Protein AF-A0A382PPR5-F1 (afdb_monomer_lite)

Sequence (57 aa):
MIWTVYYQVDQVQAAGRYEAIWNGTNITGAGVFSGIYLYRITSGSGYTETKRMTLLK

Organism: NCBI:txid408172

pLDDT: mean 76.1, std 16.29, range [29.86, 90.81]

Foldseek 3Di:
DDDDDDPDPPDQDDDDDDDDDDPQADPVRHHDDFDKDKDWDAHPVGDIDIDIDTDDD

Radius of gyration: 13.1 Å; chains: 1; bounding box: 29×30×30 Å

Secondary structure (DSSP, 8-state):
------S---SPPPSS-------SB-TTS-B--SEEEEEEEE-TTS-EEEEEEEE--

Structure (mmCIF, N/CA/C/O backbone):
data_AF-A0A382PPR5-F1
#
_entry.id   AF-A0A382PPR5-F1
#
loop_
_atom_site.group_PDB
_atom_site.id
_atom_site.type_symbol
_atom_site.label_atom_id
_atom_site.label_alt_id
_atom_site.label_comp_id
_atom_site.label_asym_id
_atom_site.label_entity_id
_atom_site.label_seq_id
_atom_site.pdbx_PDB_ins_code
_atom_site.Cartn_x
_atom_site.Cartn_y
_atom_site.Cartn_z
_atom_site.occupancy
_atom_site.B_iso_or_equiv
_atom_site.auth_seq_id
_atom_site.auth_comp_id
_atom_site.auth_asym_id
_atom_site.auth_atom_id
_atom_site.pdbx_PDB_model_num
ATOM 1 N N . MET A 1 1 ? -9.270 -24.109 -0.104 1.00 38.94 1 MET A N 1
ATOM 2 C CA . MET A 1 1 ? -8.026 -23.582 0.493 1.00 38.94 1 MET A CA 1
ATOM 3 C C . MET A 1 1 ? -7.107 -23.115 -0.625 1.00 38.94 1 MET A C 1
ATOM 5 O O . MET A 1 1 ? -6.123 -23.773 -0.894 1.00 38.94 1 MET A O 1
ATOM 9 N N . ILE A 1 2 ? -7.479 -22.031 -1.307 1.00 32.50 2 ILE A N 1
ATOM 10 C CA . ILE A 1 2 ? -6.619 -21.146 -2.109 1.00 32.50 2 ILE A CA 1
ATOM 11 C C . ILE A 1 2 ? -7.473 -19.876 -2.238 1.00 32.50 2 ILE A C 1
ATOM 13 O O . ILE A 1 2 ? -8.604 -19.984 -2.707 1.00 32.50 2 ILE A O 1
ATOM 17 N N . TRP A 1 3 ? -7.022 -18.721 -1.756 1.00 29.86 3 TRP A N 1
ATOM 18 C CA . TRP A 1 3 ? -7.722 -17.455 -1.997 1.00 29.86 3 TRP A CA 1
ATOM 19 C C . TRP A 1 3 ? -6.763 -16.515 -2.714 1.00 29.86 3 TRP A C 1
ATOM 21 O O . TRP A 1 3 ? -5.712 -16.167 -2.183 1.00 29.86 3 TRP A O 1
ATOM 31 N N . THR A 1 4 ? -7.123 -16.139 -3.935 1.00 34.72 4 THR A N 1
ATOM 32 C CA . THR A 1 4 ? -6.433 -15.122 -4.725 1.00 34.72 4 THR A CA 1
ATOM 33 C C . THR A 1 4 ? -7.099 -13.782 -4.434 1.00 34.72 4 THR A C 1
ATOM 35 O O . THR A 1 4 ? -8.267 -13.596 -4.770 1.00 34.72 4 THR A O 1
ATOM 38 N N . VAL A 1 5 ? -6.384 -12.850 -3.801 1.00 42.09 5 VAL A N 1
ATOM 39 C CA . VAL A 1 5 ? -6.853 -11.467 -3.618 1.00 42.09 5 VAL A CA 1
ATOM 40 C C . VAL A 1 5 ? -6.222 -10.605 -4.708 1.00 42.09 5 VAL A C 1
ATOM 42 O O . VAL A 1 5 ? -5.000 -10.524 -4.812 1.00 42.09 5 VAL A O 1
ATOM 45 N N . TYR A 1 6 ? -7.064 -9.997 -5.545 1.00 44.09 6 TYR A N 1
ATOM 46 C CA . TYR A 1 6 ? -6.645 -9.037 -6.565 1.00 44.09 6 TYR A CA 1
ATOM 47 C C . TYR A 1 6 ? -6.365 -7.674 -5.923 1.00 44.09 6 TYR A C 1
ATOM 49 O O . TYR A 1 6 ? -6.945 -7.322 -4.898 1.00 44.09 6 TYR A O 1
ATOM 57 N N . TYR A 1 7 ? -5.441 -6.940 -6.539 1.00 53.56 7 TYR A N 1
ATOM 58 C CA . TYR A 1 7 ? -4.832 -5.678 -6.122 1.00 53.56 7 TYR A CA 1
ATOM 59 C C . TYR A 1 7 ? -5.813 -4.496 -5.950 1.00 53.56 7 TYR A C 1
ATOM 61 O O . TYR A 1 7 ? -5.619 -3.432 -6.508 1.00 53.56 7 TYR A O 1
ATOM 69 N N . GLN A 1 8 ? -6.871 -4.606 -5.159 1.00 49.16 8 GLN A N 1
ATOM 70 C CA . GLN A 1 8 ? -7.643 -3.423 -4.793 1.00 49.16 8 GLN A CA 1
ATOM 71 C C . GLN A 1 8 ? -8.317 -3.632 -3.444 1.00 49.16 8 GLN A C 1
ATOM 73 O O . GLN A 1 8 ? -9.448 -4.099 -3.348 1.00 49.16 8 GLN A O 1
ATOM 78 N N . VAL A 1 9 ? -7.607 -3.285 -2.369 1.00 56.81 9 VAL A N 1
ATOM 79 C CA . VAL A 1 9 ? -8.228 -3.142 -1.046 1.00 56.81 9 VAL A CA 1
ATOM 80 C C . VAL A 1 9 ? -8.809 -1.729 -0.948 1.00 56.81 9 VAL A C 1
ATOM 82 O O . VAL A 1 9 ? -8.371 -0.926 -0.138 1.00 56.81 9 VAL A O 1
ATOM 85 N N . ASP A 1 10 ? -9.794 -1.424 -1.795 1.00 59.59 10 ASP A N 1
ATOM 86 C CA . ASP A 1 10 ? -10.654 -0.232 -1.664 1.00 59.59 10 ASP A CA 1
ATOM 87 C C . ASP A 1 10 ? -11.990 -0.603 -0.995 1.00 59.59 10 ASP A C 1
ATOM 89 O O . ASP A 1 10 ? -13.032 0.006 -1.230 1.00 59.59 10 ASP A O 1
ATOM 93 N N . GLN A 1 11 ? -11.992 -1.667 -0.191 1.00 63.28 11 GLN A N 1
ATOM 94 C CA . GLN A 1 11 ? -13.172 -2.156 0.514 1.00 63.28 11 GLN A CA 1
ATOM 95 C C . GLN A 1 11 ? -12.915 -2.111 2.015 1.00 63.28 11 GLN A C 1
ATOM 97 O O . GLN A 1 11 ? -11.848 -2.506 2.492 1.00 63.28 11 GLN A O 1
ATOM 102 N N . VAL A 1 12 ? -13.914 -1.647 2.764 1.00 67.69 12 VAL A N 1
ATOM 103 C CA . VAL A 1 12 ? -13.893 -1.716 4.225 1.00 67.69 12 VAL A CA 1
ATOM 104 C C . VAL A 1 12 ? -13.937 -3.188 4.617 1.00 67.69 12 VAL A C 1
ATOM 106 O O . VAL A 1 12 ? -14.893 -3.892 4.300 1.00 67.69 12 VAL A O 1
ATOM 109 N N . GLN A 1 13 ? -12.897 -3.653 5.301 1.00 74.06 13 GLN A N 1
ATOM 110 C CA . GLN A 1 13 ? -12.842 -5.015 5.819 1.00 74.06 13 GLN A CA 1
ATOM 111 C C . GLN A 1 13 ? -13.229 -5.032 7.301 1.00 74.06 13 GLN A C 1
ATOM 113 O O . GLN A 1 13 ? -12.964 -4.075 8.033 1.00 74.06 13 GLN A O 1
ATOM 118 N N . ALA A 1 14 ? -13.884 -6.111 7.739 1.00 79.56 14 ALA A N 1
ATOM 119 C CA . ALA A 1 14 ? -14.190 -6.328 9.151 1.00 79.56 14 ALA A CA 1
ATOM 120 C C . ALA A 1 14 ? -12.898 -6.462 9.980 1.00 79.56 14 ALA A C 1
ATOM 122 O O . ALA A 1 14 ? -11.800 -6.565 9.442 1.00 79.56 14 ALA A O 1
ATOM 123 N N . ALA A 1 15 ? -13.000 -6.466 11.308 1.00 77.19 15 ALA A N 1
ATOM 124 C CA . A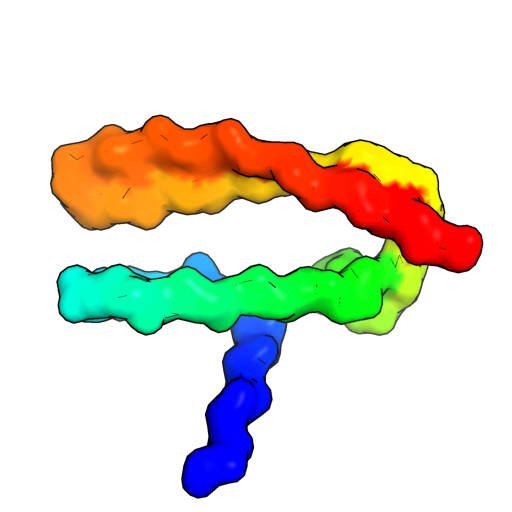LA A 1 15 ? -11.831 -6.732 12.140 1.00 77.19 15 ALA A CA 1
ATOM 125 C C . ALA A 1 15 ? -11.314 -8.164 11.894 1.00 77.19 15 ALA A C 1
ATOM 127 O O . ALA A 1 15 ? -12.076 -9.128 11.957 1.00 77.19 15 ALA A O 1
ATOM 128 N N . GLY A 1 16 ? -10.016 -8.303 11.624 1.00 78.50 16 GLY A N 1
ATOM 129 C CA . GLY A 1 16 ? -9.401 -9.584 11.292 1.00 78.50 16 GLY A CA 1
ATOM 130 C C . GLY A 1 16 ? -7.959 -9.429 10.816 1.00 78.50 16 GLY A C 1
ATOM 131 O O . GLY A 1 16 ? -7.450 -8.316 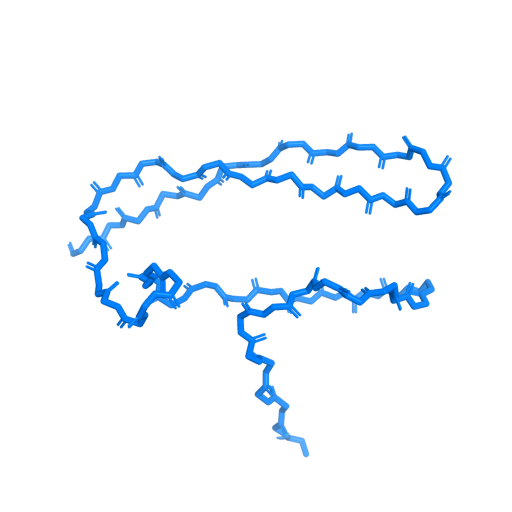10.677 1.00 78.50 16 GLY A O 1
ATOM 132 N N . ARG A 1 17 ? -7.283 -10.557 10.579 1.00 75.56 17 ARG A N 1
ATOM 133 C 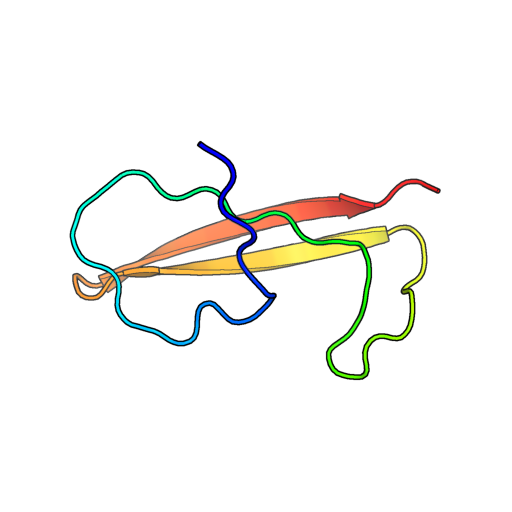CA . ARG A 1 17 ? -5.945 -10.576 9.977 1.00 75.56 17 ARG A CA 1
ATOM 134 C C . ARG A 1 17 ? -6.076 -10.660 8.459 1.00 75.56 17 ARG A C 1
ATOM 136 O O . ARG A 1 17 ? -6.702 -11.586 7.951 1.00 75.56 17 ARG A O 1
ATOM 143 N N . TYR A 1 18 ? -5.427 -9.733 7.761 1.00 77.56 18 TYR A N 1
ATOM 144 C CA . TYR A 1 18 ? -5.404 -9.668 6.303 1.00 77.56 18 TYR A CA 1
ATOM 145 C C . TYR A 1 18 ? -3.971 -9.657 5.795 1.00 77.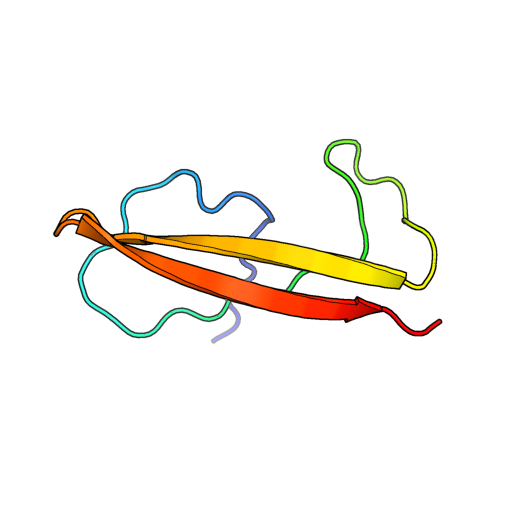56 18 TYR A C 1
ATOM 147 O O . TYR A 1 18 ? -3.098 -9.020 6.385 1.00 77.56 18 TYR A O 1
ATOM 155 N N . GLU A 1 19 ? -3.746 -10.348 4.684 1.00 75.69 19 GLU A N 1
ATOM 156 C CA . GLU A 1 19 ? -2.476 -10.352 3.971 1.00 75.69 19 GLU A CA 1
ATOM 157 C C . GLU A 1 19 ? -2.721 -9.830 2.558 1.00 75.69 19 GLU A C 1
ATOM 159 O O . GLU A 1 19 ? -3.625 -10.287 1.860 1.00 75.69 19 GLU A O 1
ATOM 164 N N . ALA A 1 20 ? -1.935 -8.832 2.162 1.00 76.88 20 ALA A N 1
ATOM 165 C CA . ALA A 1 20 ? -1.950 -8.269 0.823 1.00 76.88 20 ALA A CA 1
ATOM 166 C C . ALA A 1 20 ? -0.579 -8.511 0.197 1.00 76.88 20 ALA A C 1
ATOM 168 O O . ALA A 1 20 ? 0.447 -8.158 0.780 1.00 76.88 20 ALA A O 1
ATOM 169 N N . ILE A 1 21 ? -0.576 -9.120 -0.984 1.00 80.12 21 ILE A N 1
ATOM 170 C CA . ILE A 1 21 ? 0.630 -9.368 -1.767 1.00 80.12 21 ILE A CA 1
ATOM 171 C C . ILE A 1 21 ? 0.560 -8.460 -2.983 1.00 80.12 21 ILE A C 1
ATOM 173 O O . ILE A 1 21 ? -0.439 -8.440 -3.702 1.00 80.12 21 ILE A O 1
ATOM 177 N N . TRP A 1 22 ? 1.620 -7.690 -3.200 1.00 83.12 22 TRP A N 1
ATOM 178 C CA . TRP A 1 22 ? 1.759 -6.875 -4.393 1.00 83.12 22 TRP A CA 1
ATOM 179 C C . TRP A 1 22 ? 2.689 -7.567 -5.388 1.00 83.12 22 TRP A C 1
ATOM 181 O O . TRP A 1 22 ? 3.814 -7.926 -5.048 1.00 83.12 22 TRP A O 1
ATOM 191 N N . ASN A 1 23 ? 2.229 -7.715 -6.630 1.00 84.00 23 ASN A N 1
ATOM 192 C CA . ASN A 1 23 ? 2.928 -8.479 -7.669 1.00 84.00 23 ASN A CA 1
ATOM 193 C C . ASN A 1 23 ? 3.927 -7.637 -8.481 1.00 84.00 23 ASN A C 1
ATOM 195 O O . ASN A 1 23 ? 4.328 -8.038 -9.570 1.00 84.00 23 ASN A O 1
ATOM 199 N N . GLY A 1 24 ? 4.306 -6.452 -7.992 1.00 86.31 24 GLY A N 1
ATOM 200 C CA . GLY A 1 24 ? 5.243 -5.577 -8.699 1.00 86.31 24 GLY A CA 1
ATOM 201 C C . GLY A 1 24 ? 4.658 -4.929 -9.957 1.00 86.31 24 GLY A C 1
ATOM 202 O O . GLY A 1 24 ? 5.400 -4.638 -10.893 1.00 86.31 24 GLY A O 1
ATOM 203 N N . THR A 1 25 ? 3.341 -4.712 -10.008 1.00 87.31 25 THR A N 1
ATOM 204 C CA . THR A 1 25 ? 2.647 -4.090 -11.148 1.00 87.31 25 THR A CA 1
ATOM 205 C C . THR A 1 25 ? 1.947 -2.792 -10.753 1.00 87.31 25 THR A C 1
ATOM 207 O O . THR A 1 25 ? 1.464 -2.649 -9.629 1.00 87.31 25 THR A O 1
ATOM 210 N N . ASN A 1 26 ? 1.865 -1.836 -11.674 1.00 84.56 26 ASN A N 1
ATOM 211 C CA . ASN A 1 26 ? 1.070 -0.621 -11.508 1.00 84.56 26 ASN A CA 1
ATOM 212 C C . ASN A 1 26 ? -0.432 -0.899 -11.746 1.00 84.56 26 ASN A C 1
ATOM 214 O O . ASN A 1 26 ? -0.840 -2.026 -12.032 1.00 84.56 26 ASN A O 1
ATOM 218 N N . ILE A 1 27 ? -1.257 0.151 -11.668 1.00 78.94 27 ILE A N 1
ATOM 219 C CA . ILE A 1 27 ? -2.716 0.051 -11.844 1.00 78.94 27 ILE A CA 1
ATOM 220 C C . ILE A 1 27 ? -3.150 -0.437 -13.234 1.00 78.94 27 ILE A C 1
ATOM 222 O O . ILE A 1 27 ? -4.233 -0.997 -13.371 1.00 78.94 27 ILE A O 1
ATOM 226 N N . THR A 1 28 ? -2.304 -0.267 -14.253 1.00 84.56 28 THR A N 1
ATOM 227 C CA . THR A 1 28 ? -2.560 -0.747 -15.618 1.00 84.56 28 THR A CA 1
ATOM 228 C C . THR A 1 28 ? -2.066 -2.181 -15.835 1.00 84.56 28 THR A C 1
ATOM 230 O O . THR A 1 28 ? -2.053 -2.651 -16.968 1.00 84.56 28 THR A O 1
ATOM 233 N N . GLY A 1 29 ? -1.596 -2.864 -14.785 1.00 83.56 29 GLY A N 1
ATOM 234 C CA . GLY A 1 29 ? -1.020 -4.209 -14.864 1.00 83.56 29 GLY A CA 1
ATOM 235 C C . GLY A 1 29 ? 0.407 -4.261 -15.423 1.00 83.56 29 GLY A C 1
ATOM 236 O O . GLY A 1 29 ? 0.953 -5.349 -15.590 1.00 83.56 29 GLY A O 1
ATOM 237 N N . ALA A 1 30 ? 1.039 -3.116 -15.697 1.00 86.00 30 ALA A N 1
ATOM 238 C CA . ALA A 1 30 ? 2.412 -3.075 -16.188 1.00 86.00 30 ALA A CA 1
ATOM 239 C C . ALA A 1 30 ? 3.402 -3.245 -15.030 1.00 86.00 30 ALA A C 1
ATOM 241 O O . ALA A 1 30 ? 3.233 -2.644 -13.969 1.00 86.00 30 ALA A O 1
ATOM 242 N N . GLY A 1 31 ? 4.450 -4.046 -15.237 1.00 87.00 31 GLY A N 1
ATOM 243 C CA . GLY A 1 31 ? 5.524 -4.211 -14.258 1.00 87.00 31 GLY A CA 1
ATOM 244 C C . GLY A 1 31 ? 6.222 -2.885 -13.952 1.00 87.00 31 GLY A C 1
ATOM 245 O O . GLY A 1 31 ? 6.426 -2.063 -14.846 1.00 87.00 31 GLY A O 1
ATOM 246 N N . VAL A 1 32 ? 6.595 -2.677 -12.693 1.00 88.38 32 VAL A N 1
ATOM 247 C CA . VAL A 1 32 ? 7.341 -1.489 -12.263 1.00 88.38 32 VAL A CA 1
ATOM 248 C C . VAL A 1 32 ? 8.812 -1.815 -11.992 1.00 88.38 32 VAL A C 1
ATOM 250 O O . VAL A 1 32 ? 9.198 -2.977 -11.866 1.00 88.38 32 VAL A O 1
ATOM 253 N N . PHE A 1 33 ? 9.658 -0.786 -11.937 1.00 90.19 33 PHE A N 1
ATOM 254 C CA . PHE A 1 33 ? 11.096 -0.944 -11.707 1.00 90.19 33 PHE A CA 1
ATOM 255 C C . PHE A 1 33 ? 11.420 -1.362 -10.268 1.00 90.19 33 PHE A C 1
ATOM 257 O O . PHE A 1 33 ? 10.648 -1.114 -9.342 1.00 90.19 33 PHE A O 1
ATOM 264 N N . SER A 1 34 ? 12.598 -1.946 -10.054 1.00 90.31 34 SER A N 1
ATOM 265 C CA . SER A 1 34 ? 13.128 -2.161 -8.705 1.00 90.31 34 SER A CA 1
ATOM 266 C C . SER A 1 34 ? 13.203 -0.836 -7.945 1.00 90.31 34 SER A C 1
ATOM 268 O O . SER A 1 34 ? 13.571 0.193 -8.513 1.00 90.31 34 SER A O 1
ATOM 270 N N . GLY A 1 35 ? 12.851 -0.844 -6.663 1.00 90.81 35 GLY A N 1
ATOM 271 C CA . GLY A 1 35 ? 12.781 0.384 -5.881 1.00 90.81 35 GLY A CA 1
ATOM 272 C C . GLY A 1 35 ? 12.050 0.229 -4.557 1.00 90.81 35 GLY A C 1
ATOM 273 O O . GLY A 1 35 ? 11.623 -0.864 -4.181 1.00 90.81 35 GLY A O 1
ATOM 274 N N . ILE A 1 36 ? 11.918 1.346 -3.843 1.00 89.06 36 ILE A N 1
ATOM 275 C CA . ILE A 1 36 ? 11.165 1.424 -2.592 1.00 89.06 36 ILE A CA 1
ATOM 276 C C . ILE A 1 36 ? 9.770 1.961 -2.899 1.00 89.06 36 ILE A C 1
ATOM 278 O O . ILE A 1 36 ? 9.619 3.049 -3.450 1.00 89.06 36 ILE A O 1
ATOM 282 N N . TYR A 1 37 ? 8.761 1.210 -2.481 1.00 88.69 37 TYR A N 1
ATOM 283 C CA . TYR A 1 37 ? 7.352 1.524 -2.644 1.00 88.69 37 TYR A CA 1
ATOM 284 C C . TYR A 1 37 ? 6.728 1.748 -1.277 1.00 88.69 37 TYR A C 1
ATOM 286 O O . TYR A 1 37 ? 6.865 0.919 -0.379 1.00 88.69 37 TYR A O 1
ATOM 294 N N . LEU A 1 38 ? 6.054 2.879 -1.104 1.00 86.25 38 LEU A N 1
ATOM 295 C CA . LEU A 1 38 ? 5.353 3.196 0.134 1.00 86.25 38 LEU A CA 1
ATOM 296 C C . LEU A 1 38 ? 3.878 2.850 -0.007 1.00 86.25 38 LEU A C 1
ATOM 298 O O . LEU A 1 38 ? 3.274 3.093 -1.049 1.00 86.25 38 LEU A O 1
ATOM 302 N N . TYR A 1 39 ? 3.295 2.329 1.065 1.00 85.44 39 TYR A N 1
ATOM 303 C CA . TYR A 1 39 ? 1.859 2.131 1.169 1.00 85.44 39 TYR A CA 1
ATOM 304 C C . TYR A 1 39 ? 1.364 2.565 2.545 1.00 85.44 39 TYR A C 1
ATOM 306 O O . TYR A 1 39 ? 2.101 2.544 3.536 1.00 85.44 39 TYR A O 1
ATOM 314 N N . ARG A 1 40 ? 0.104 2.993 2.589 1.00 85.00 40 ARG A N 1
ATOM 315 C CA . ARG A 1 40 ? -0.566 3.456 3.799 1.00 85.00 40 ARG A CA 1
ATOM 316 C C . ARG A 1 40 ? -1.751 2.551 4.087 1.00 85.00 40 ARG A C 1
ATOM 318 O O . ARG A 1 40 ? -2.565 2.310 3.205 1.00 85.00 40 ARG A O 1
ATOM 325 N N . ILE A 1 41 ? -1.846 2.091 5.324 1.00 84.88 41 ILE A N 1
ATOM 326 C CA . ILE A 1 41 ? -3.009 1.392 5.855 1.00 84.88 41 ILE A CA 1
ATOM 327 C C . ILE A 1 41 ? -3.786 2.402 6.692 1.00 84.88 41 ILE A C 1
ATOM 329 O O . ILE A 1 41 ? -3.214 3.025 7.586 1.00 84.88 41 ILE A O 1
ATOM 333 N N . THR A 1 42 ? -5.074 2.559 6.410 1.00 83.50 42 THR A N 1
ATOM 334 C CA . THR A 1 42 ? -6.004 3.330 7.235 1.00 83.50 42 THR A CA 1
ATOM 335 C C . THR A 1 42 ? -7.105 2.407 7.739 1.00 83.50 42 THR A C 1
ATOM 337 O O . THR A 1 42 ? -7.604 1.550 7.012 1.00 83.50 42 THR A O 1
ATOM 340 N N . SER A 1 43 ? -7.478 2.561 9.004 1.00 80.81 43 SER A N 1
ATOM 341 C CA . SER A 1 43 ? -8.618 1.859 9.597 1.00 80.81 43 SER A CA 1
ATOM 342 C C . SER A 1 43 ? -9.796 2.811 9.784 1.00 80.81 43 SER A C 1
ATOM 344 O O . SER A 1 43 ? -9.607 4.016 9.965 1.00 80.81 43 SER A O 1
ATOM 346 N N . GLY A 1 44 ? -11.011 2.261 9.829 1.00 76.00 44 GLY A N 1
ATOM 347 C CA . GLY A 1 44 ? -12.218 3.041 10.119 1.00 76.00 44 GLY A CA 1
ATOM 348 C C . GLY A 1 44 ? -12.214 3.718 11.499 1.00 76.00 44 GLY A C 1
ATOM 349 O O . GLY A 1 44 ? -12.937 4.687 11.690 1.00 76.00 44 GLY A O 1
ATOM 350 N N . SER A 1 45 ? -11.382 3.260 12.444 1.00 81.50 45 SER A N 1
ATOM 351 C CA . SER A 1 45 ? -11.228 3.869 13.775 1.00 81.50 45 SER A CA 1
ATOM 352 C C . SER A 1 45 ? -10.220 5.026 13.821 1.00 81.50 45 SER A C 1
ATOM 354 O O . SER A 1 45 ? -9.997 5.595 14.887 1.00 81.50 45 SER A O 1
ATOM 356 N N . GLY A 1 46 ? -9.598 5.383 12.692 1.00 81.94 46 GLY A N 1
ATOM 357 C CA . GLY A 1 46 ? -8.644 6.493 12.592 1.00 81.94 46 GLY A CA 1
ATOM 358 C C . GLY A 1 46 ? -7.171 6.097 12.737 1.00 81.94 46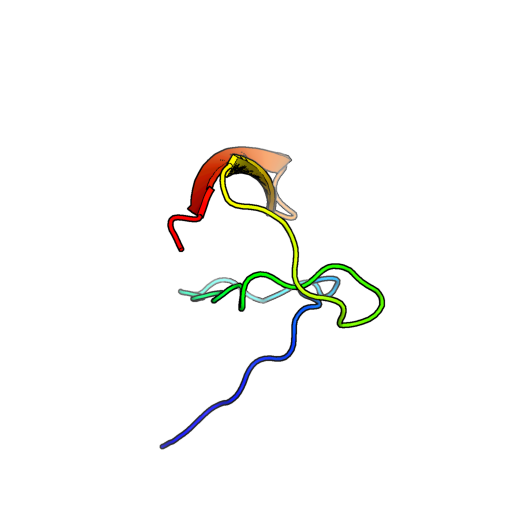 GLY A C 1
ATOM 359 O O . GLY A 1 46 ? -6.293 6.937 12.545 1.00 81.94 46 GLY A O 1
ATOM 360 N N . TYR A 1 47 ? -6.861 4.824 13.007 1.00 84.56 47 TYR A N 1
ATOM 361 C CA . TYR A 1 47 ? -5.476 4.345 12.966 1.00 84.56 47 TYR A CA 1
ATOM 362 C C . TYR A 1 47 ? -4.917 4.424 11.541 1.00 84.56 47 TYR A C 1
ATOM 364 O O . TYR A 1 47 ? -5.572 3.983 10.592 1.00 84.56 47 TYR A O 1
ATOM 372 N N . THR A 1 48 ? -3.707 4.971 11.410 1.00 88.81 48 THR A N 1
ATOM 373 C CA . THR A 1 48 ? -2.971 5.081 10.149 1.00 88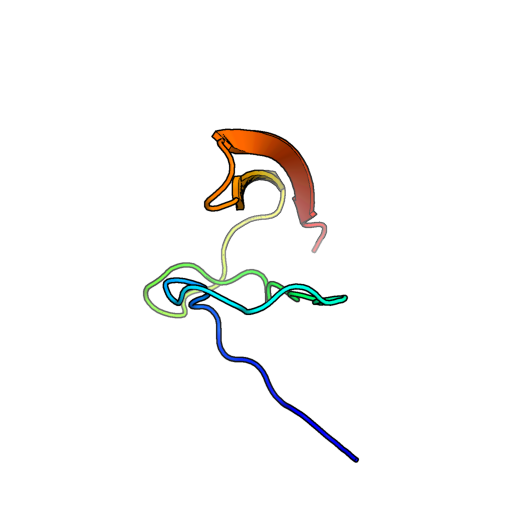.81 48 THR A CA 1
ATOM 374 C C . THR A 1 48 ? -1.552 4.565 10.336 1.00 88.81 48 THR A C 1
ATOM 376 O O . THR A 1 48 ? -0.846 5.000 11.242 1.00 88.81 48 THR A O 1
ATOM 379 N N . GLU A 1 49 ? -1.107 3.690 9.441 1.00 87.81 49 GLU A N 1
ATOM 380 C CA . GLU A 1 49 ? 0.251 3.153 9.428 1.00 87.81 49 GLU A CA 1
ATOM 381 C C . GLU A 1 49 ? 0.848 3.301 8.030 1.00 87.81 49 GLU A C 1
ATOM 383 O O . GLU A 1 49 ? 0.197 3.000 7.032 1.00 87.81 49 GLU A O 1
ATOM 388 N N . THR A 1 50 ? 2.089 3.778 7.940 1.00 89.56 50 THR A N 1
ATOM 389 C CA . THR A 1 50 ? 2.824 3.841 6.670 1.00 89.56 50 THR A CA 1
ATOM 390 C C . THR A 1 50 ? 3.935 2.808 6.690 1.00 89.56 50 THR A C 1
ATOM 392 O O . THR A 1 50 ? 4.726 2.756 7.629 1.00 89.56 50 THR A O 1
ATOM 395 N N . LYS A 1 51 ? 4.005 1.996 5.639 1.00 88.75 51 LYS A N 1
ATOM 396 C CA . LYS A 1 51 ? 5.011 0.950 5.468 1.00 88.75 51 LYS A CA 1
ATOM 397 C C . LYS A 1 51 ? 5.699 1.089 4.123 1.00 88.75 51 LYS A C 1
ATOM 399 O O . LYS A 1 51 ? 5.199 1.741 3.206 1.00 88.75 51 LYS A O 1
ATOM 404 N N . ARG A 1 52 ? 6.870 0.467 4.024 1.00 86.94 52 ARG A N 1
ATOM 405 C CA . ARG A 1 52 ? 7.662 0.401 2.798 1.00 86.94 52 ARG A CA 1
ATOM 406 C C . ARG A 1 52 ? 7.836 -1.043 2.351 1.00 86.94 52 ARG A C 1
ATOM 408 O O . ARG A 1 52 ? 8.031 -1.923 3.185 1.00 86.94 52 ARG A O 1
ATOM 415 N N . MET A 1 53 ? 7.820 -1.253 1.046 1.00 87.00 53 MET A N 1
ATOM 416 C CA . MET A 1 53 ? 8.180 -2.496 0.374 1.00 87.00 53 MET A CA 1
ATOM 417 C C . MET A 1 53 ? 9.371 -2.216 -0.530 1.00 87.00 53 MET A C 1
ATOM 419 O O . MET A 1 53 ? 9.397 -1.198 -1.218 1.00 87.00 53 MET A O 1
ATOM 423 N N . THR A 1 54 ? 10.348 -3.112 -0.543 1.00 87.94 54 THR A N 1
ATOM 424 C CA . THR A 1 54 ? 11.469 -3.033 -1.481 1.00 87.94 54 THR A CA 1
ATOM 425 C C . THR A 1 54 ? 11.250 -4.078 -2.557 1.00 87.94 54 THR A C 1
ATOM 427 O O . THR A 1 54 ? 11.214 -5.268 -2.257 1.00 87.94 54 THR A O 1
ATOM 430 N N . LEU A 1 55 ? 11.104 -3.635 -3.802 1.00 87.00 55 LEU A N 1
ATOM 431 C CA . LEU A 1 55 ? 11.089 -4.518 -4.956 1.00 87.00 55 LEU A CA 1
ATOM 432 C C . LEU A 1 55 ? 12.524 -4.684 -5.452 1.00 87.00 55 LEU A C 1
ATOM 434 O O . LEU A 1 55 ? 13.151 -3.716 -5.884 1.00 87.00 55 LEU A O 1
ATOM 438 N N . LEU A 1 56 ? 13.023 -5.912 -5.371 1.00 83.81 56 LEU A N 1
ATOM 439 C CA . LEU A 1 56 ? 14.264 -6.347 -6.002 1.00 83.81 56 LEU A CA 1
ATOM 440 C C . LEU A 1 56 ? 13.881 -7.229 -7.193 1.00 83.81 56 LEU A C 1
ATOM 442 O O . LEU A 1 56 ? 12.941 -8.016 -7.086 1.00 83.81 56 LEU A O 1
ATOM 446 N N . LYS A 1 57 ? 14.574 -7.059 -8.317 1.00 70.19 57 LYS A N 1
ATOM 447 C CA . LYS A 1 57 ? 14.394 -7.870 -9.524 1.00 70.19 57 LYS A CA 1
ATOM 448 C C . LYS A 1 57 ? 15.515 -8.890 -9.620 1.00 70.19 57 LYS A C 1
ATOM 450 O O . LYS A 1 57 ? 16.638 -8.521 -9.208 1.00 70.19 57 LYS A O 1
#